Protein AF-A0A1M6HF96-F1 (afdb_monomer_lite)

pLDDT: mean 91.56, std 9.2, range [57.41, 98.12]

Foldseek 3Di:
DLDDDPPDDPVSVVVSVVVVVVVVVCVVVVVCLVPVLVLVPFPDDDDCRNVVSSVNSVVVVVVVVVVVVVVVVVVVVVCVVVVVVVVVVVVVVVVD

Sequence (96 aa):
DYKPLKRDTEYQKRSKRKKFRRRAAIEPVIGHLKTDFRMAQNYLSGATSPQINAFLAATGWNLKEMMKQLKNEVELLLFYIFNPVLTRFFLKKKLS

Radius of gyration: 24.9 Å; chains: 1; bounding box: 60×42×64 Å

Structure (mmCIF, N/CA/C/O backbone):
data_AF-A0A1M6HF96-F1
#
_entry.id   AF-A0A1M6HF96-F1
#
loop_
_atom_site.group_PDB
_atom_site.id
_atom_site.type_symbol
_atom_site.label_atom_id
_atom_site.label_alt_id
_atom_site.label_comp_id
_atom_site.label_asym_id
_atom_site.label_entity_id
_atom_site.label_seq_id
_atom_site.pdbx_PDB_ins_code
_atom_site.Cartn_x
_atom_site.Cartn_y
_atom_site.Cartn_z
_atom_site.occupancy
_atom_site.B_iso_or_equiv
_atom_site.auth_seq_id
_atom_site.auth_comp_id
_atom_site.auth_asym_id
_atom_site.auth_atom_id
_atom_site.pdbx_PDB_model_num
ATOM 1 N N . ASP A 1 1 ? 15.909 -12.614 -8.772 1.00 65.56 1 ASP A N 1
ATOM 2 C CA . ASP A 1 1 ? 15.097 -13.734 -8.261 1.00 65.56 1 ASP A CA 1
ATOM 3 C C . ASP A 1 1 ? 15.385 -13.959 -6.768 1.00 65.56 1 ASP A C 1
ATOM 5 O O . ASP A 1 1 ? 16.552 -13.960 -6.381 1.00 65.56 1 ASP A O 1
ATOM 9 N N . TYR A 1 2 ? 14.353 -14.053 -5.917 1.00 76.06 2 TYR A N 1
ATOM 10 C CA . TYR A 1 2 ? 14.488 -14.239 -4.455 1.00 76.06 2 TYR A CA 1
ATOM 11 C C . TYR A 1 2 ? 14.403 -15.710 -4.024 1.00 76.06 2 TYR A C 1
ATOM 13 O O . TYR A 1 2 ? 14.458 -16.001 -2.827 1.00 76.06 2 TYR A O 1
ATOM 21 N N . LYS A 1 3 ? 14.274 -16.639 -4.977 1.00 87.81 3 LYS A N 1
ATOM 22 C CA . LYS A 1 3 ? 14.221 -18.073 -4.703 1.00 87.81 3 LYS A CA 1
ATOM 23 C C . LYS A 1 3 ? 15.559 -18.577 -4.123 1.00 87.81 3 LYS A C 1
ATOM 25 O O . LYS A 1 3 ? 16.613 -18.350 -4.728 1.00 87.81 3 LYS A O 1
ATOM 30 N N . PRO A 1 4 ? 15.558 -19.249 -2.955 1.00 90.62 4 PRO A N 1
ATOM 31 C CA . PRO A 1 4 ? 16.738 -19.948 -2.457 1.00 90.62 4 PRO A CA 1
ATOM 32 C C . PRO A 1 4 ? 17.126 -21.090 -3.407 1.00 90.62 4 PRO A C 1
ATOM 34 O O . PRO A 1 4 ? 16.267 -21.857 -3.839 1.00 90.62 4 PRO A O 1
ATOM 37 N N . LEU A 1 5 ? 18.411 -21.204 -3.730 1.00 93.44 5 LEU A N 1
ATOM 38 C CA . LEU A 1 5 ? 18.962 -22.239 -4.606 1.00 93.44 5 LEU A CA 1
ATOM 39 C C . LEU A 1 5 ? 19.662 -23.324 -3.781 1.00 93.44 5 LEU A C 1
ATOM 41 O O . LEU A 1 5 ? 20.135 -23.067 -2.675 1.00 93.44 5 LEU A O 1
ATOM 45 N N . LYS A 1 6 ? 19.784 -24.535 -4.341 1.00 92.38 6 LYS A N 1
ATOM 46 C CA . LYS A 1 6 ? 20.488 -25.653 -3.681 1.00 92.38 6 LYS A CA 1
ATOM 47 C C . LYS A 1 6 ? 21.958 -25.329 -3.374 1.00 92.38 6 LYS A C 1
ATOM 49 O O . LYS A 1 6 ? 22.451 -25.747 -2.338 1.00 92.38 6 LYS A O 1
ATOM 54 N N . ARG A 1 7 ? 22.609 -24.537 -4.236 1.00 94.75 7 ARG A N 1
ATOM 55 C CA . ARG A 1 7 ? 24.004 -24.079 -4.088 1.00 94.75 7 ARG A CA 1
ATOM 56 C C . ARG A 1 7 ? 24.213 -22.947 -3.075 1.00 94.75 7 ARG A C 1
ATOM 58 O O . ARG A 1 7 ? 25.351 -22.569 -2.834 1.00 94.75 7 ARG A O 1
ATOM 65 N N . ASP A 1 8 ? 23.142 -22.353 -2.546 1.00 95.25 8 ASP A N 1
ATOM 66 C CA . ASP A 1 8 ? 23.269 -21.236 -1.608 1.00 95.25 8 ASP A CA 1
ATOM 67 C C . ASP A 1 8 ? 23.742 -21.724 -0.232 1.00 95.25 8 ASP A C 1
ATOM 69 O O . ASP A 1 8 ? 23.287 -22.758 0.264 1.00 95.25 8 ASP A O 1
ATOM 73 N N . THR A 1 9 ? 24.556 -20.915 0.446 1.00 96.94 9 THR A N 1
ATOM 74 C CA . THR A 1 9 ? 24.857 -21.121 1.869 1.00 96.94 9 THR A CA 1
ATOM 75 C C . THR A 1 9 ? 23.623 -20.856 2.738 1.00 96.94 9 THR A C 1
ATOM 77 O O . THR A 1 9 ? 22.702 -20.131 2.346 1.00 96.94 9 THR A O 1
ATOM 80 N N . GLU A 1 10 ? 23.597 -21.377 3.966 1.00 95.94 10 GLU A N 1
ATOM 81 C CA . GLU A 1 10 ? 22.465 -21.158 4.881 1.00 95.94 10 GLU A CA 1
ATOM 82 C C . GLU A 1 10 ? 22.210 -19.673 5.178 1.00 95.94 10 GLU A C 1
ATOM 84 O O . GLU A 1 10 ? 21.057 -19.223 5.232 1.00 95.94 10 GLU A O 1
ATOM 89 N N . TYR A 1 11 ? 23.279 -18.877 5.271 1.00 96.12 11 TYR A N 1
ATOM 90 C CA . TYR A 1 11 ? 23.183 -17.425 5.396 1.00 96.12 11 TYR A CA 1
ATOM 91 C C . TYR A 1 11 ? 22.495 -16.787 4.177 1.00 96.12 11 TYR A C 1
ATOM 93 O O . TYR A 1 11 ? 21.549 -16.004 4.327 1.00 96.12 11 TYR A O 1
ATOM 101 N N . GLN A 1 12 ? 22.904 -17.161 2.961 1.00 95.81 12 GLN A N 1
ATOM 102 C CA . GLN A 1 12 ? 22.301 -16.662 1.722 1.00 95.81 12 GLN A CA 1
ATOM 103 C C . GLN A 1 12 ? 20.820 -17.047 1.623 1.00 95.81 12 GLN A C 1
ATOM 105 O O . GLN A 1 12 ? 19.983 -16.188 1.327 1.00 95.81 12 GLN A O 1
ATOM 110 N N . LYS A 1 13 ? 20.462 -18.295 1.957 1.00 95.31 13 LYS A N 1
ATOM 111 C CA . LYS A 1 13 ? 19.063 -18.748 1.998 1.00 95.31 13 LYS A CA 1
ATOM 112 C C . LYS A 1 13 ? 18.242 -17.935 2.999 1.00 95.31 13 LYS A C 1
ATOM 114 O O . LYS A 1 13 ? 17.140 -17.490 2.672 1.00 95.31 13 LYS A O 1
ATOM 119 N N . ARG A 1 14 ? 18.768 -17.684 4.206 1.00 95.12 14 ARG A N 1
ATOM 120 C CA . ARG A 1 14 ? 18.100 -16.853 5.225 1.00 95.12 14 ARG A CA 1
ATOM 121 C C . ARG A 1 14 ? 17.879 -15.422 4.723 1.00 95.12 14 ARG A C 1
ATOM 123 O O . ARG A 1 14 ? 16.770 -14.901 4.863 1.00 95.12 14 ARG A O 1
ATOM 130 N N . SER A 1 15 ? 18.887 -14.814 4.098 1.00 94.81 15 SER A N 1
ATOM 131 C CA . SER A 1 15 ? 18.794 -13.468 3.515 1.00 94.81 15 SER A CA 1
ATOM 132 C C . SER A 1 15 ? 17.741 -13.390 2.399 1.00 94.81 15 SER A C 1
ATOM 134 O O . SER A 1 15 ? 16.875 -12.508 2.416 1.00 94.81 15 SER A O 1
ATOM 136 N N . LYS A 1 16 ? 17.734 -14.364 1.478 1.00 95.50 16 LYS A N 1
ATOM 137 C CA . LYS A 1 16 ? 16.732 -14.481 0.406 1.00 95.50 16 LYS A CA 1
ATOM 138 C C . LYS A 1 16 ? 15.312 -14.647 0.957 1.00 95.50 16 LYS A C 1
ATOM 140 O O . LYS A 1 16 ? 14.429 -13.876 0.584 1.00 95.50 16 LYS A O 1
ATOM 145 N N . ARG A 1 17 ? 15.105 -15.542 1.935 1.00 94.25 17 ARG A N 1
ATOM 146 C CA . ARG A 1 17 ? 13.810 -15.709 2.629 1.00 94.25 17 ARG A CA 1
ATOM 147 C C . ARG A 1 17 ? 13.333 -14.412 3.292 1.00 94.25 17 ARG A C 1
ATOM 149 O O . ARG A 1 17 ? 12.157 -14.073 3.192 1.00 94.25 17 ARG A O 1
ATOM 156 N N . LYS A 1 18 ? 14.230 -13.650 3.935 1.00 94.56 18 LYS A N 1
ATOM 157 C CA . LYS A 1 18 ? 13.893 -12.345 4.541 1.00 94.56 18 LYS A CA 1
ATOM 158 C C . LYS A 1 18 ? 13.441 -11.322 3.492 1.00 94.56 18 LYS A C 1
ATOM 160 O O . LYS A 1 18 ? 12.521 -10.553 3.755 1.00 94.56 18 LYS A O 1
ATOM 165 N N . LYS A 1 19 ? 14.078 -11.279 2.316 1.00 94.19 19 LYS A N 1
ATOM 166 C CA . LYS A 1 19 ? 13.659 -10.407 1.200 1.00 94.19 19 LYS A CA 1
ATOM 167 C C . LYS A 1 19 ? 12.297 -10.832 0.638 1.00 94.19 19 LYS A C 1
ATOM 169 O O . LYS A 1 19 ? 11.430 -9.980 0.483 1.00 94.19 19 LYS A O 1
ATOM 174 N N . PHE A 1 20 ? 12.090 -12.132 0.428 1.00 94.75 20 PHE A N 1
ATOM 175 C CA . PHE A 1 20 ? 10.823 -12.670 -0.072 1.00 94.75 20 PHE A CA 1
ATOM 176 C C . PHE A 1 20 ? 9.643 -12.342 0.853 1.00 94.75 20 PHE A C 1
ATOM 178 O O . PHE A 1 20 ? 8.637 -11.826 0.383 1.00 94.75 20 PHE A O 1
ATOM 185 N N . ARG A 1 21 ? 9.788 -12.532 2.174 1.00 94.19 21 ARG A N 1
ATOM 186 C CA . ARG A 1 21 ? 8.731 -12.179 3.143 1.00 94.19 21 ARG A CA 1
ATOM 187 C C . ARG A 1 21 ? 8.375 -10.692 3.135 1.00 94.19 21 ARG A C 1
ATOM 189 O O . ARG A 1 21 ? 7.201 -10.355 3.186 1.00 94.19 21 ARG A O 1
ATOM 196 N N . ARG A 1 22 ? 9.373 -9.804 3.035 1.00 94.88 22 ARG A N 1
ATOM 197 C CA . ARG A 1 22 ? 9.126 -8.356 2.913 1.00 94.88 22 ARG A CA 1
ATOM 198 C C . ARG A 1 22 ? 8.325 -8.020 1.659 1.00 94.88 22 ARG A C 1
ATOM 200 O O . ARG A 1 22 ? 7.432 -7.190 1.722 1.00 94.88 22 ARG A O 1
ATOM 207 N N . ARG A 1 23 ? 8.626 -8.683 0.539 1.00 94.31 23 ARG A N 1
ATOM 208 C CA . ARG A 1 23 ? 7.873 -8.511 -0.705 1.00 94.31 23 ARG A CA 1
ATOM 209 C C . ARG A 1 23 ? 6.445 -9.042 -0.573 1.00 94.31 23 ARG A C 1
ATOM 211 O O . ARG A 1 23 ? 5.511 -8.324 -0.892 1.00 94.31 23 ARG A O 1
ATOM 218 N N . ALA A 1 24 ? 6.275 -10.246 -0.032 1.00 95.06 24 ALA A N 1
ATOM 219 C CA . ALA A 1 24 ? 4.958 -10.843 0.182 1.00 95.06 24 ALA A CA 1
ATOM 220 C C . ALA A 1 24 ? 4.030 -9.960 1.039 1.00 95.06 24 ALA A C 1
ATOM 222 O O . ALA A 1 24 ? 2.830 -9.949 0.803 1.00 95.06 24 ALA A O 1
ATOM 223 N N . ALA A 1 25 ? 4.581 -9.182 1.978 1.00 95.50 25 ALA A N 1
ATOM 224 C CA . ALA A 1 25 ? 3.807 -8.232 2.776 1.00 95.50 25 ALA A CA 1
ATOM 225 C C . ALA A 1 25 ? 3.268 -7.028 1.972 1.00 95.50 25 ALA A C 1
ATOM 227 O O . ALA A 1 25 ? 2.247 -6.468 2.354 1.00 95.50 25 ALA A O 1
ATOM 228 N N . ILE A 1 26 ? 3.925 -6.625 0.875 1.00 94.69 26 ILE A N 1
ATOM 229 C CA . ILE A 1 26 ? 3.526 -5.454 0.067 1.00 94.69 26 ILE A CA 1
ATOM 230 C C . ILE A 1 26 ? 2.751 -5.816 -1.207 1.00 94.69 26 ILE A C 1
ATOM 232 O O . ILE A 1 26 ? 2.049 -4.964 -1.744 1.00 94.69 26 ILE A O 1
ATOM 236 N N . GLU A 1 27 ? 2.855 -7.056 -1.698 1.00 96.00 27 GLU A N 1
ATOM 237 C CA . GLU A 1 27 ? 2.140 -7.503 -2.908 1.00 96.00 27 GLU A CA 1
ATOM 238 C C . GLU A 1 27 ? 0.615 -7.295 -2.829 1.00 96.00 27 GLU A C 1
ATOM 240 O O . GLU A 1 27 ? 0.054 -6.834 -3.822 1.00 96.00 27 GLU A O 1
ATOM 245 N N . PRO A 1 28 ? -0.075 -7.524 -1.688 1.00 95.81 28 PRO A N 1
ATOM 246 C CA . PRO A 1 28 ? -1.506 -7.231 -1.586 1.00 95.81 28 PRO A CA 1
ATOM 247 C C . PRO A 1 28 ? -1.830 -5.749 -1.810 1.00 95.81 28 PRO A C 1
ATOM 249 O O . PRO A 1 28 ? -2.757 -5.424 -2.548 1.00 95.81 28 PRO A O 1
ATOM 252 N N . VAL A 1 29 ? -1.027 -4.843 -1.239 1.00 94.81 29 VAL A N 1
ATOM 253 C CA . VAL A 1 29 ? -1.196 -3.391 -1.418 1.00 94.81 29 VAL A CA 1
ATOM 254 C C . VAL A 1 29 ? -0.963 -3.006 -2.878 1.00 94.81 29 VAL A C 1
ATOM 256 O O . VAL A 1 29 ? -1.752 -2.260 -3.447 1.00 94.81 29 VAL A O 1
ATOM 259 N N . ILE A 1 30 ? 0.068 -3.560 -3.522 1.00 95.38 30 ILE A N 1
ATOM 260 C CA . ILE A 1 30 ? 0.318 -3.349 -4.957 1.00 95.38 30 ILE A CA 1
ATOM 261 C C . ILE A 1 30 ? -0.850 -3.883 -5.802 1.00 95.38 30 ILE A C 1
ATOM 263 O O . ILE A 1 30 ? -1.227 -3.248 -6.786 1.00 95.38 30 ILE A O 1
ATOM 267 N N . GLY A 1 31 ? -1.436 -5.021 -5.425 1.00 96.81 31 GLY A N 1
ATOM 268 C CA . GLY A 1 31 ? -2.640 -5.571 -6.048 1.00 96.81 31 GLY A CA 1
ATOM 269 C C . GLY A 1 31 ? -3.813 -4.592 -5.991 1.00 96.81 31 GLY A C 1
ATOM 270 O O . GLY A 1 31 ? -4.347 -4.231 -7.038 1.00 96.81 31 GLY A O 1
ATOM 271 N N . HIS A 1 32 ? -4.131 -4.081 -4.799 1.00 94.94 32 HIS A N 1
ATOM 272 C CA . HIS A 1 32 ? -5.168 -3.060 -4.616 1.00 94.94 32 HIS A CA 1
ATOM 273 C C . HIS A 1 32 ? -4.878 -1.775 -5.389 1.00 94.94 32 HIS A C 1
ATOM 275 O O . HIS A 1 32 ? -5.771 -1.208 -6.009 1.00 94.94 32 HIS A O 1
ATOM 281 N N . LEU A 1 33 ? -3.628 -1.311 -5.416 1.00 96.62 33 LEU A N 1
ATOM 282 C CA . LEU A 1 33 ? -3.263 -0.131 -6.199 1.00 96.62 33 LEU A CA 1
ATOM 283 C C . LEU A 1 33 ? -3.510 -0.341 -7.700 1.00 96.62 33 LEU A C 1
ATOM 285 O O . LEU A 1 33 ? -3.982 0.566 -8.389 1.00 96.62 33 LEU A O 1
ATOM 289 N N . LYS A 1 34 ? -3.230 -1.544 -8.212 1.00 96.25 34 LYS A N 1
ATOM 290 C CA . LYS A 1 34 ? -3.484 -1.915 -9.609 1.00 96.25 34 LYS A CA 1
ATOM 291 C C . LYS A 1 34 ? -4.968 -1.918 -9.957 1.00 96.25 34 LYS A C 1
ATOM 293 O O . LYS A 1 34 ? -5.311 -1.346 -10.992 1.00 96.25 34 LYS A O 1
ATOM 298 N N . THR A 1 35 ? -5.814 -2.533 -9.131 1.00 95.38 35 THR A N 1
ATOM 299 C CA . THR A 1 35 ? -7.251 -2.694 -9.414 1.00 95.38 35 THR A CA 1
ATOM 300 C C . THR A 1 35 ? -8.070 -1.475 -9.004 1.00 95.38 35 THR A C 1
ATOM 302 O O . THR A 1 35 ? -8.813 -0.929 -9.815 1.00 95.38 35 THR A O 1
ATOM 305 N N . ASP A 1 36 ? -7.893 -1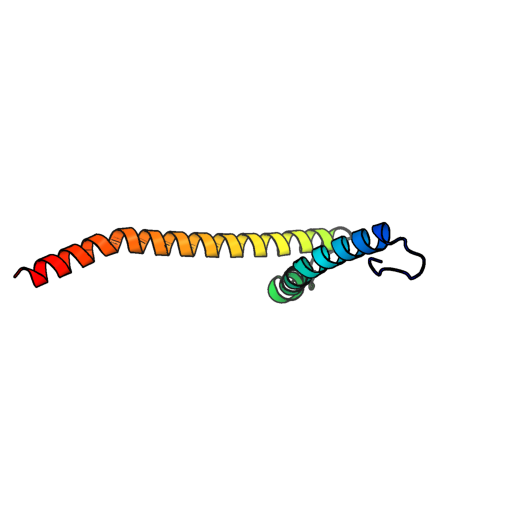.007 -7.772 1.00 94.38 36 ASP A N 1
ATOM 306 C CA . ASP A 1 36 ? -8.806 -0.068 -7.112 1.00 94.38 36 ASP A CA 1
ATOM 307 C C . ASP A 1 36 ? -8.379 1.388 -7.340 1.00 94.38 36 ASP A C 1
ATOM 309 O O . ASP A 1 36 ? -9.212 2.293 -7.358 1.00 94.38 36 ASP A O 1
ATOM 313 N N . PHE A 1 37 ? -7.080 1.615 -7.562 1.00 94.88 37 PHE A N 1
ATOM 314 C CA . PHE A 1 37 ? -6.496 2.936 -7.840 1.00 94.88 37 PHE A CA 1
ATOM 315 C C . PHE A 1 37 ? -5.982 3.065 -9.275 1.00 94.88 37 PHE A C 1
ATOM 317 O O . PHE A 1 37 ? -5.222 3.981 -9.582 1.00 94.88 37 PHE A O 1
ATOM 324 N N . ARG A 1 38 ? -6.412 2.158 -10.167 1.00 92.94 38 ARG A N 1
ATOM 325 C CA . ARG A 1 38 ? -6.149 2.204 -11.616 1.00 92.94 38 ARG A CA 1
ATOM 326 C C . ARG A 1 38 ? -4.663 2.268 -11.986 1.00 92.94 38 ARG A C 1
ATOM 328 O O . ARG A 1 38 ? -4.329 2.628 -13.110 1.00 92.94 38 ARG A O 1
ATOM 335 N N . MET A 1 39 ? -3.750 1.845 -11.108 1.00 96.69 39 MET A N 1
ATOM 336 C CA . MET A 1 39 ? -2.319 1.813 -11.436 1.00 96.69 39 MET A CA 1
ATOM 337 C C . MET A 1 39 ? -2.033 0.908 -12.650 1.00 96.69 39 MET A C 1
ATOM 339 O O . MET A 1 39 ? -1.085 1.158 -13.390 1.00 96.69 39 MET A O 1
ATOM 343 N N . ALA A 1 40 ? -2.863 -0.118 -12.889 1.00 95.19 40 ALA A N 1
ATOM 344 C CA . ALA A 1 40 ? -2.758 -0.987 -14.065 1.00 95.19 40 ALA A CA 1
ATOM 345 C C . ALA A 1 40 ? -3.280 -0.352 -15.371 1.00 95.19 40 ALA A C 1
ATOM 347 O O . ALA A 1 40 ? -3.006 -0.879 -16.445 1.00 95.19 40 ALA A O 1
ATOM 348 N N . GLN A 1 41 ? -4.022 0.755 -15.293 1.00 94.50 41 GLN A N 1
ATOM 349 C CA . GLN A 1 41 ? -4.621 1.444 -16.435 1.00 94.50 41 GLN A CA 1
ATOM 350 C C . GLN A 1 41 ? -3.969 2.820 -16.578 1.00 94.50 41 GLN A C 1
ATOM 352 O O . GLN A 1 41 ? -4.368 3.785 -15.930 1.00 94.50 41 GLN A O 1
ATOM 357 N N . ASN A 1 42 ? -2.926 2.904 -17.399 1.00 94.19 42 ASN A N 1
ATOM 358 C CA . ASN A 1 42 ? -2.230 4.159 -17.638 1.00 94.19 42 ASN A CA 1
ATOM 359 C C . ASN A 1 42 ? -2.812 4.877 -18.864 1.00 94.19 42 ASN A C 1
ATOM 361 O O . ASN A 1 42 ? -2.694 4.379 -19.980 1.00 94.19 42 ASN A O 1
ATOM 365 N N . TYR A 1 43 ? -3.405 6.051 -18.645 1.00 94.19 43 TYR A N 1
ATOM 366 C CA . TYR A 1 43 ? -3.979 6.903 -19.696 1.00 94.19 43 TYR A CA 1
ATOM 367 C C . TYR A 1 43 ? -3.023 8.017 -20.160 1.00 94.19 43 TYR A C 1
ATOM 369 O O . TYR A 1 43 ? -3.373 8.815 -21.025 1.00 94.19 43 TYR A O 1
ATOM 377 N N . LEU A 1 44 ? -1.824 8.100 -19.574 1.00 95.50 44 LEU A N 1
ATOM 378 C CA . LEU A 1 44 ? -0.826 9.120 -19.881 1.00 95.50 44 LEU A CA 1
ATOM 379 C C . LEU A 1 44 ? 0.112 8.645 -21.005 1.00 95.50 44 LEU A C 1
ATOM 381 O O . LEU A 1 44 ? 0.562 7.496 -21.023 1.00 95.50 44 LEU A O 1
ATOM 385 N N . SER A 1 45 ? 0.475 9.548 -21.915 1.00 95.88 45 SER A N 1
ATOM 386 C CA . SER A 1 45 ? 1.420 9.285 -23.009 1.00 95.88 45 SER A CA 1
ATOM 387 C C . SER A 1 45 ? 2.872 9.599 -22.627 1.00 95.88 45 SER A C 1
ATOM 389 O O . SER A 1 45 ? 3.127 10.505 -21.837 1.00 95.88 45 SER A O 1
ATOM 391 N N . GLY A 1 46 ? 3.830 8.906 -23.248 1.00 96.56 46 GLY A N 1
ATOM 392 C CA . GLY A 1 46 ? 5.269 9.167 -23.103 1.00 96.56 46 GLY A CA 1
ATOM 393 C C . GLY A 1 46 ? 6.009 8.160 -22.217 1.00 96.56 46 GLY A C 1
ATOM 394 O O . GLY A 1 46 ? 5.407 7.358 -21.511 1.00 96.56 46 GLY A O 1
ATOM 395 N N . ALA A 1 47 ? 7.344 8.192 -22.254 1.00 96.69 47 ALA A N 1
ATOM 396 C CA . ALA A 1 47 ? 8.185 7.194 -21.581 1.00 96.69 47 ALA A CA 1
ATOM 397 C C . ALA A 1 47 ? 8.117 7.257 -20.041 1.00 96.69 47 ALA A C 1
ATOM 399 O O . ALA A 1 47 ? 8.240 6.235 -19.370 1.00 96.69 47 ALA A O 1
ATOM 400 N N . THR A 1 48 ? 7.893 8.443 -19.471 1.00 97.25 48 THR A N 1
ATOM 401 C CA . THR A 1 48 ? 7.774 8.662 -18.016 1.00 97.25 48 THR A CA 1
ATOM 402 C C . THR A 1 48 ? 6.370 8.380 -17.480 1.00 97.25 48 THR A C 1
ATOM 404 O O . THR A 1 48 ? 6.152 8.354 -16.267 1.00 97.25 48 THR A O 1
ATOM 407 N N . SER A 1 49 ? 5.407 8.140 -18.368 1.00 97.38 49 SER A N 1
ATOM 408 C CA . SER A 1 49 ? 3.994 8.051 -18.022 1.00 97.38 49 SER A CA 1
ATOM 409 C C . SER A 1 49 ? 3.655 6.931 -17.023 1.00 97.38 49 SER A C 1
ATOM 411 O O . SER A 1 49 ? 2.892 7.199 -16.090 1.00 97.38 49 SER A O 1
ATOM 413 N N . PRO A 1 50 ? 4.257 5.720 -17.087 1.00 96.12 50 PRO A N 1
ATOM 414 C CA . PRO A 1 50 ? 3.975 4.667 -16.109 1.00 96.12 50 PRO A CA 1
ATOM 415 C C . PRO A 1 50 ? 4.424 5.036 -14.693 1.00 96.12 50 PRO A C 1
ATOM 417 O O . PRO A 1 50 ? 3.755 4.691 -13.720 1.00 96.12 50 PRO A O 1
ATOM 420 N N . GLN A 1 51 ? 5.540 5.762 -14.572 1.00 96.94 51 GLN A N 1
ATOM 421 C CA . GLN A 1 51 ? 6.053 6.225 -13.285 1.00 96.94 51 GLN A CA 1
ATOM 422 C C . GLN A 1 51 ? 5.119 7.271 -12.670 1.00 96.94 51 GLN A C 1
ATOM 424 O O . GLN A 1 51 ? 4.792 7.182 -11.487 1.00 96.94 51 GLN A O 1
ATOM 429 N N . ILE A 1 52 ? 4.645 8.223 -13.479 1.00 97.56 52 ILE A N 1
ATOM 430 C CA . ILE A 1 52 ? 3.694 9.250 -13.037 1.00 97.56 52 ILE A CA 1
ATOM 431 C C . ILE A 1 52 ? 2.377 8.599 -12.595 1.00 97.56 52 ILE A C 1
ATOM 433 O O . ILE A 1 52 ? 1.900 8.889 -11.499 1.00 97.56 52 ILE A O 1
ATOM 437 N N . ASN A 1 53 ? 1.826 7.667 -1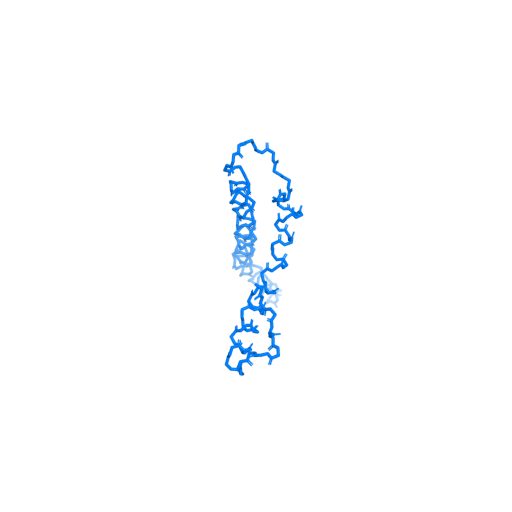3.384 1.00 97.44 53 ASN A N 1
ATOM 438 C CA . ASN A 1 53 ? 0.605 6.945 -13.013 1.00 97.44 53 ASN A CA 1
ATOM 439 C C . ASN A 1 53 ? 0.770 6.186 -11.685 1.00 97.44 53 ASN A C 1
ATOM 441 O O . ASN A 1 53 ? -0.112 6.221 -10.830 1.00 97.44 53 ASN A O 1
ATOM 445 N N . ALA A 1 54 ? 1.925 5.543 -11.479 1.00 96.62 54 ALA A N 1
ATOM 446 C CA . ALA A 1 54 ? 2.215 4.839 -10.235 1.00 96.62 54 ALA A CA 1
ATOM 447 C C . ALA A 1 54 ? 2.262 5.780 -9.021 1.00 96.62 54 ALA A C 1
ATOM 449 O O . ALA A 1 54 ? 1.695 5.449 -7.978 1.00 96.62 54 ALA A O 1
ATOM 450 N N . PHE A 1 55 ? 2.884 6.957 -9.151 1.00 96.81 55 PHE A N 1
ATOM 451 C CA . PHE A 1 55 ? 2.901 7.953 -8.078 1.00 96.81 55 PHE A CA 1
ATOM 452 C C . PHE A 1 55 ? 1.512 8.510 -7.779 1.00 96.81 55 PHE A C 1
ATOM 454 O O . PHE A 1 55 ? 1.139 8.590 -6.613 1.00 96.81 55 PHE A O 1
ATOM 461 N N . LEU A 1 56 ? 0.718 8.832 -8.801 1.00 97.12 56 LEU A N 1
ATOM 462 C CA . LEU A 1 56 ? -0.642 9.338 -8.605 1.00 97.12 56 LEU A CA 1
ATOM 463 C C . LEU A 1 56 ? -1.549 8.299 -7.937 1.00 97.12 56 LEU A C 1
ATOM 465 O O . LEU A 1 56 ? -2.256 8.632 -6.986 1.00 97.12 56 LEU A O 1
ATOM 469 N N . ALA A 1 57 ? -1.486 7.037 -8.368 1.00 97.12 57 ALA A N 1
ATOM 470 C CA . ALA A 1 57 ? -2.242 5.954 -7.745 1.00 97.12 57 ALA A CA 1
ATOM 471 C C . ALA A 1 57 ? -1.846 5.752 -6.270 1.00 97.12 57 ALA A C 1
ATOM 473 O O . ALA A 1 57 ? -2.716 5.625 -5.407 1.00 97.12 57 ALA A O 1
ATOM 474 N N . ALA A 1 58 ? -0.543 5.777 -5.962 1.00 96.56 58 ALA A N 1
ATOM 475 C CA . ALA A 1 58 ? -0.049 5.682 -4.588 1.00 96.56 58 ALA A CA 1
ATOM 476 C C . ALA A 1 58 ? -0.483 6.882 -3.726 1.00 96.56 58 ALA A C 1
ATOM 478 O O . ALA A 1 58 ? -0.929 6.696 -2.594 1.00 96.56 58 ALA A O 1
ATOM 479 N N . THR A 1 59 ? -0.417 8.103 -4.265 1.00 97.06 59 THR A N 1
ATOM 480 C CA . THR A 1 59 ? -0.912 9.310 -3.589 1.00 97.06 59 THR A CA 1
ATOM 481 C C . THR A 1 59 ? -2.407 9.207 -3.305 1.00 97.06 59 THR A C 1
ATOM 483 O O . THR A 1 59 ? -2.828 9.474 -2.183 1.00 97.06 59 THR A O 1
ATOM 486 N N . GLY A 1 60 ? -3.211 8.757 -4.273 1.00 96.38 60 GLY A N 1
ATOM 487 C CA . GLY A 1 60 ? -4.646 8.543 -4.080 1.00 96.38 60 GLY A CA 1
ATOM 488 C C . GLY A 1 60 ? -4.955 7.568 -2.937 1.00 96.38 60 GLY A C 1
ATOM 489 O O . GLY A 1 60 ? -5.858 7.819 -2.139 1.00 96.38 60 GLY A O 1
ATOM 490 N N . TRP A 1 61 ? -4.176 6.491 -2.807 1.00 96.12 61 TRP A N 1
ATOM 491 C CA . TRP A 1 61 ? -4.304 5.548 -1.691 1.00 96.12 61 TRP A CA 1
ATOM 492 C C . TRP A 1 61 ? -3.926 6.176 -0.347 1.00 96.12 61 TRP A C 1
ATOM 494 O O . TRP A 1 61 ? -4.709 6.084 0.598 1.00 96.12 61 TRP A O 1
ATOM 504 N N . ASN A 1 62 ? -2.798 6.891 -0.277 1.00 95.75 62 ASN A N 1
ATOM 505 C CA . ASN A 1 62 ? -2.371 7.591 0.940 1.00 95.75 62 ASN A CA 1
ATOM 506 C C . ASN A 1 62 ? -3.422 8.607 1.413 1.00 95.75 62 ASN A C 1
ATOM 508 O O . ASN A 1 62 ? -3.758 8.648 2.596 1.00 95.75 62 ASN A O 1
ATOM 512 N N . LEU A 1 63 ? -3.983 9.396 0.490 1.00 97.19 63 LEU A N 1
ATOM 513 C CA . LEU A 1 63 ? -5.043 10.357 0.803 1.00 97.19 63 LEU A CA 1
ATOM 514 C C . LEU A 1 63 ? -6.305 9.656 1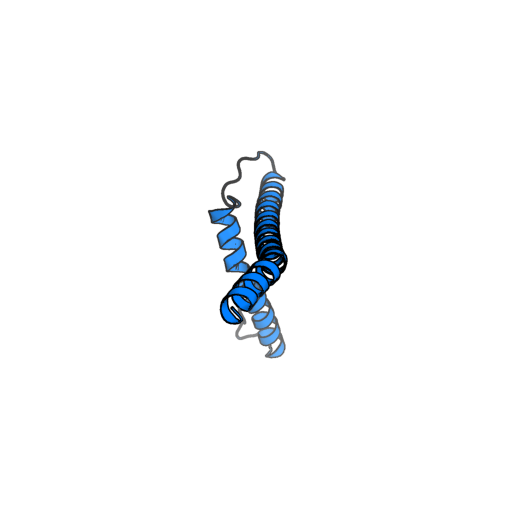.321 1.00 97.19 63 LEU A C 1
ATOM 516 O O . LEU A 1 63 ? -6.926 10.138 2.266 1.00 97.19 63 LEU A O 1
ATOM 520 N N . LYS A 1 64 ? -6.671 8.497 0.758 1.00 96.38 64 LYS A N 1
ATOM 521 C CA . LYS A 1 64 ? -7.802 7.69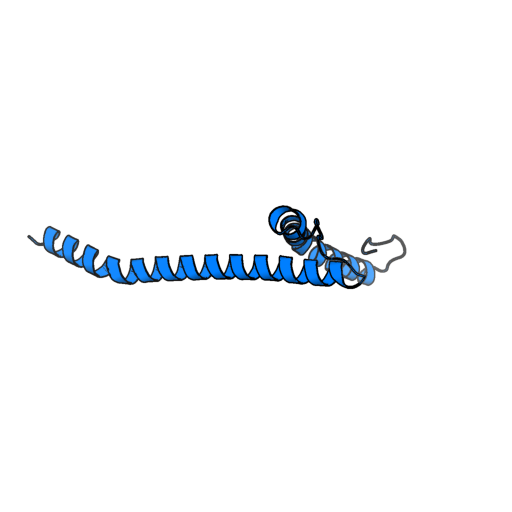8 1.255 1.00 96.38 64 LYS A CA 1
ATOM 522 C C . LYS A 1 64 ? -7.580 7.205 2.683 1.00 96.38 64 LYS A C 1
ATOM 524 O O . LYS A 1 64 ? -8.511 7.269 3.482 1.00 96.38 64 LYS A O 1
ATOM 529 N N . GLU A 1 65 ? -6.383 6.730 3.014 1.00 95.38 65 GLU A N 1
ATOM 530 C CA . GLU A 1 65 ? -6.062 6.307 4.383 1.00 95.38 65 GLU A CA 1
ATOM 531 C C . GLU A 1 65 ? -6.072 7.489 5.361 1.00 95.38 65 GLU A C 1
ATOM 533 O O . GLU A 1 65 ? -6.668 7.386 6.432 1.00 95.38 65 GLU A O 1
ATOM 538 N N . MET A 1 66 ? -5.536 8.644 4.959 1.00 97.94 66 MET A N 1
ATOM 539 C CA . MET A 1 66 ? -5.601 9.872 5.757 1.00 97.94 66 MET A CA 1
ATOM 540 C C . MET A 1 66 ? -7.051 10.314 6.016 1.00 97.94 66 MET A C 1
ATOM 542 O O . MET A 1 66 ? -7.401 10.659 7.140 1.00 97.94 66 MET A O 1
ATOM 546 N N . MET A 1 67 ? -7.933 10.236 5.012 1.00 98.12 67 MET A N 1
ATOM 547 C CA . MET A 1 67 ? -9.359 10.541 5.192 1.00 98.12 67 MET A CA 1
ATOM 548 C C . MET A 1 67 ? -10.051 9.581 6.169 1.00 98.12 67 MET A C 1
ATOM 550 O O . MET A 1 67 ? -10.908 10.009 6.939 1.00 98.12 67 MET A O 1
ATOM 554 N N . LYS A 1 68 ? -9.691 8.290 6.168 1.00 97.62 68 LYS A N 1
ATOM 555 C CA . LYS A 1 68 ? -10.223 7.325 7.145 1.00 97.62 68 LYS A CA 1
ATOM 556 C C . LYS A 1 68 ? -9.767 7.653 8.566 1.00 97.62 68 LYS A C 1
ATOM 558 O O . LYS A 1 68 ? -10.573 7.570 9.486 1.00 97.62 68 LYS A O 1
ATOM 563 N N . GLN A 1 69 ? -8.499 8.028 8.738 1.00 97.81 69 GLN A N 1
ATOM 564 C CA . GLN A 1 69 ? -7.964 8.445 10.037 1.00 97.81 69 GLN A CA 1
ATOM 565 C C . GLN A 1 69 ? -8.692 9.687 10.549 1.00 97.81 69 GLN A C 1
ATOM 567 O O . GLN A 1 69 ? -9.244 9.652 11.644 1.00 97.81 69 GLN A O 1
ATOM 572 N N . LEU A 1 70 ? -8.809 10.718 9.709 1.00 98.06 70 LEU A N 1
ATOM 573 C CA . LEU A 1 70 ? -9.521 11.945 10.054 1.00 98.06 70 LEU A CA 1
ATOM 574 C C . LEU A 1 70 ? -10.988 11.675 10.418 1.00 98.06 70 LEU A C 1
ATOM 576 O O . LEU A 1 70 ? -11.499 12.232 11.384 1.00 98.06 70 LEU A O 1
ATOM 580 N N . LYS A 1 71 ? -11.668 10.786 9.682 1.00 98.06 71 LYS A N 1
ATOM 581 C CA . LYS A 1 71 ? -13.036 10.371 10.015 1.00 98.06 71 LYS A CA 1
ATOM 582 C C . LYS A 1 71 ? -13.115 9.769 11.424 1.00 98.06 71 LYS A C 1
ATOM 584 O O . LYS A 1 71 ? -13.978 10.174 12.196 1.00 98.06 71 LYS A O 1
ATOM 589 N N . ASN A 1 72 ? -12.219 8.842 11.763 1.00 97.19 72 ASN A N 1
ATOM 590 C CA . ASN A 1 72 ? -12.198 8.213 13.087 1.00 97.19 72 ASN A CA 1
ATOM 591 C C . ASN A 1 72 ? -11.904 9.235 14.196 1.00 97.19 72 ASN A C 1
ATOM 593 O O . ASN A 1 72 ? -12.519 9.191 15.257 1.00 97.19 72 ASN A O 1
ATOM 597 N N . GLU A 1 73 ? -10.985 10.172 13.954 1.00 97.00 73 GLU A N 1
ATOM 598 C CA . GLU A 1 73 ? -10.669 11.248 14.899 1.00 97.00 73 GLU A CA 1
ATOM 599 C C . GLU A 1 73 ? -11.878 12.152 15.154 1.00 97.00 73 GLU A C 1
ATOM 601 O O . GLU A 1 73 ? -12.181 12.466 16.305 1.00 97.00 73 GLU A O 1
ATOM 606 N N . VAL A 1 74 ? -12.613 12.518 14.099 1.00 97.12 74 VAL A N 1
ATOM 607 C CA . VAL A 1 74 ? -13.852 13.296 14.216 1.00 97.12 74 VAL A CA 1
ATOM 608 C C . VAL A 1 74 ? -14.917 12.516 14.987 1.00 97.12 74 VAL A C 1
ATOM 610 O O . VAL A 1 74 ? -15.541 13.078 15.883 1.00 97.12 74 VAL A O 1
ATOM 613 N N . GLU A 1 75 ? -15.115 11.228 14.700 1.00 95.88 75 GLU A N 1
ATOM 614 C CA . GLU A 1 75 ? -16.075 10.387 15.432 1.00 95.88 75 GLU A CA 1
ATOM 615 C C . GLU A 1 75 ? -15.742 10.305 16.930 1.00 95.88 75 GLU A C 1
ATOM 617 O O . GLU A 1 75 ? -16.631 10.466 17.773 1.00 95.88 75 GLU A O 1
ATOM 622 N N . LEU A 1 76 ? -14.462 10.131 17.274 1.00 94.94 76 LEU A N 1
ATOM 623 C CA . LEU A 1 76 ? -13.996 10.149 18.661 1.00 94.94 76 LEU A CA 1
ATOM 624 C C . LEU A 1 76 ? -14.238 11.512 19.313 1.00 94.94 76 LEU A C 1
ATOM 626 O O . LEU A 1 76 ? -14.763 11.576 20.423 1.00 94.94 76 LEU A O 1
A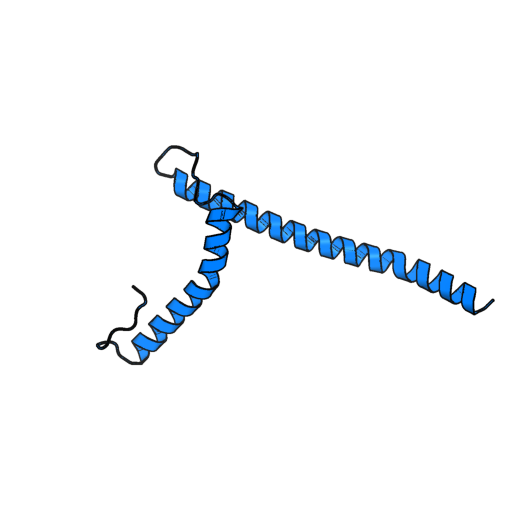TOM 630 N N . LEU A 1 77 ? -13.900 12.603 18.625 1.00 95.06 77 LEU A N 1
ATOM 631 C CA . LEU A 1 77 ? -14.104 13.960 19.125 1.00 95.06 77 LEU A CA 1
ATOM 632 C C . LEU A 1 77 ? -15.586 14.235 19.410 1.00 95.06 77 LEU A C 1
ATOM 634 O O . LEU A 1 77 ? -15.919 14.723 20.489 1.00 95.06 77 LEU A O 1
ATOM 638 N N . LEU A 1 78 ? -16.483 13.869 18.491 1.00 93.88 78 LEU A N 1
ATOM 639 C CA . LEU A 1 78 ? -17.926 14.010 18.693 1.00 93.88 78 LEU A CA 1
ATOM 640 C C . LEU A 1 78 ? -18.383 13.193 19.906 1.00 93.88 78 LEU A C 1
ATOM 642 O O . LEU A 1 78 ? -19.088 13.720 20.766 1.00 93.88 78 LEU A O 1
ATOM 646 N N . PHE A 1 79 ? -17.939 11.940 20.030 1.00 92.12 79 PHE A N 1
ATOM 647 C CA . PHE A 1 79 ? -18.245 11.114 21.197 1.00 92.12 79 PHE A CA 1
ATOM 648 C C . PHE A 1 79 ? -17.806 11.789 22.504 1.00 92.12 79 PHE A C 1
ATOM 650 O O . PHE A 1 79 ? -18.617 11.913 23.420 1.00 92.12 79 PHE A O 1
ATOM 657 N N . TYR A 1 80 ? -16.573 12.292 22.588 1.00 93.25 80 TYR A N 1
ATOM 658 C CA . TYR A 1 80 ? -16.079 12.982 23.785 1.00 93.25 80 TYR A CA 1
ATOM 659 C C . TYR A 1 80 ? -16.858 14.260 24.120 1.00 93.25 80 TYR A C 1
ATOM 661 O O . TYR A 1 80 ? -17.037 14.556 25.300 1.00 93.25 80 TYR A O 1
ATOM 669 N N . ILE A 1 81 ? -17.349 14.996 23.119 1.00 91.12 81 ILE A N 1
ATOM 670 C CA . ILE A 1 81 ? -18.154 16.208 23.333 1.00 91.12 81 ILE A CA 1
ATOM 671 C C . ILE A 1 81 ? -19.577 15.862 23.797 1.00 91.12 81 ILE A C 1
ATOM 673 O O . ILE A 1 81 ? -20.086 16.463 24.745 1.00 91.12 81 ILE A O 1
ATOM 677 N N . PHE A 1 82 ? -20.239 14.895 23.156 1.00 88.00 82 PHE A N 1
ATOM 678 C CA . PHE A 1 82 ? -21.654 14.600 23.415 1.00 88.00 82 PHE A CA 1
ATOM 679 C C . PHE A 1 82 ? -21.888 13.693 24.628 1.00 88.00 82 PHE A C 1
ATOM 681 O O . PHE A 1 82 ? -22.900 13.826 25.320 1.00 88.00 82 PHE A O 1
ATOM 688 N N . ASN A 1 83 ? -20.963 12.783 24.925 1.00 82.81 83 ASN A N 1
ATOM 689 C CA . ASN A 1 83 ? -21.104 11.824 26.016 1.00 82.81 83 ASN A CA 1
ATOM 690 C C . ASN A 1 83 ? -21.256 12.464 27.419 1.00 82.81 83 ASN A C 1
ATOM 692 O O . ASN A 1 83 ? -22.155 12.043 28.150 1.00 82.81 83 ASN A O 1
ATOM 696 N N . PRO A 1 84 ? -20.504 13.512 27.822 1.00 81.19 84 PRO A N 1
ATOM 697 C CA . PRO A 1 84 ? -20.709 14.167 29.118 1.00 81.19 84 PRO A CA 1
ATOM 698 C C . PRO A 1 84 ? -22.074 14.861 29.236 1.00 81.19 84 PRO A C 1
ATOM 700 O O . PRO A 1 84 ? -22.664 14.875 30.313 1.00 81.19 84 PRO A O 1
ATOM 703 N N . VAL A 1 85 ? -22.618 15.408 28.145 1.00 77.19 85 VAL A N 1
ATOM 704 C CA . VAL A 1 85 ? -23.956 16.027 28.146 1.00 77.19 85 VAL A CA 1
ATOM 705 C C . VAL A 1 85 ? -25.034 14.964 28.351 1.00 77.19 85 VAL A C 1
ATOM 707 O O . VAL A 1 85 ? -25.912 15.121 29.203 1.00 77.19 85 VAL A O 1
ATOM 710 N N . LEU A 1 86 ? -24.932 13.854 27.618 1.00 72.44 86 LEU A N 1
ATOM 711 C CA . LEU A 1 86 ? -25.862 12.734 27.720 1.00 72.44 86 LEU A CA 1
ATOM 712 C C . LEU A 1 86 ? -25.791 12.073 29.100 1.00 72.44 86 LEU A C 1
ATOM 714 O O . LEU A 1 86 ? -26.814 11.924 29.762 1.00 72.44 86 LEU A O 1
ATOM 718 N N . THR A 1 87 ? -24.597 11.733 29.586 1.00 76.31 87 THR A N 1
ATOM 719 C CA . THR A 1 87 ? -24.431 11.119 30.915 1.00 76.31 87 THR A CA 1
ATOM 720 C C . THR A 1 87 ? -24.946 12.018 32.028 1.00 76.31 87 THR A C 1
ATOM 722 O O . THR A 1 87 ? -25.637 11.525 32.914 1.00 76.31 87 THR A O 1
ATOM 725 N N . ARG A 1 88 ? -24.704 13.334 31.977 1.00 75.19 88 ARG A N 1
ATOM 726 C CA . ARG A 1 88 ? -25.209 14.280 32.985 1.00 75.19 88 ARG A CA 1
ATOM 727 C C . ARG A 1 88 ? -26.734 14.421 32.940 1.00 75.19 88 ARG A C 1
ATOM 729 O O . ARG A 1 88 ? -27.357 14.536 33.994 1.00 75.19 88 ARG A O 1
ATOM 736 N N . PHE A 1 89 ? -27.337 14.349 31.753 1.00 76.50 89 PHE A N 1
ATOM 737 C CA . PHE A 1 89 ? -28.790 14.277 31.579 1.00 76.50 89 PHE A CA 1
ATOM 738 C C . PHE A 1 89 ? -29.379 12.983 32.171 1.00 76.50 89 PHE A C 1
ATOM 740 O O . PHE A 1 89 ? -30.319 13.042 32.964 1.00 76.50 89 PHE A O 1
ATOM 747 N N . PHE A 1 90 ? -28.792 11.820 31.870 1.00 73.56 90 PHE A N 1
ATOM 748 C CA . PHE A 1 90 ? -29.242 10.532 32.412 1.00 73.56 90 PHE A CA 1
ATOM 749 C C . PHE A 1 90 ? -29.012 10.403 33.929 1.00 73.56 90 PHE A C 1
ATOM 751 O O . PHE A 1 90 ? -29.881 9.888 34.630 1.00 73.56 90 PHE A O 1
ATOM 758 N N . LEU A 1 91 ? -27.898 10.921 34.459 1.00 71.31 91 LEU A N 1
ATOM 759 C CA . LEU A 1 91 ? -27.627 10.997 35.902 1.00 71.31 91 LEU A CA 1
ATOM 760 C C . LEU A 1 91 ? -28.656 11.872 36.622 1.00 71.31 91 LEU A C 1
ATOM 762 O O . LEU A 1 91 ? -29.193 11.449 37.642 1.00 71.31 91 LEU A O 1
ATOM 766 N N . LYS A 1 92 ? -28.990 13.050 36.072 1.00 68.31 92 LYS A N 1
ATOM 767 C CA . LYS A 1 92 ? -30.064 13.896 36.616 1.00 68.31 92 LYS A CA 1
ATOM 768 C C . LYS A 1 92 ? -31.413 13.177 36.630 1.00 68.31 92 LYS A C 1
ATOM 770 O O . LYS A 1 92 ? -32.131 13.284 37.613 1.00 68.31 92 LYS A O 1
ATOM 775 N N . LYS A 1 93 ? -31.743 12.432 35.570 1.00 68.69 93 LYS A N 1
ATOM 776 C CA . LYS A 1 93 ? -33.009 11.690 35.473 1.00 68.69 93 LYS A CA 1
ATOM 777 C C . LYS A 1 93 ? -33.101 10.514 36.456 1.00 68.69 93 LYS A C 1
ATOM 779 O O . LYS A 1 93 ? -34.200 10.128 36.811 1.00 68.69 93 LYS A O 1
ATOM 784 N N . LYS A 1 94 ? -31.969 9.937 36.874 1.00 69.50 94 LYS A N 1
ATOM 785 C CA . LYS A 1 94 ? -31.914 8.838 37.857 1.00 69.50 94 LYS A CA 1
ATOM 786 C C . LYS A 1 94 ? -31.991 9.320 39.315 1.00 69.50 94 LYS A C 1
ATOM 788 O O . LYS A 1 94 ? -32.307 8.528 40.192 1.00 69.50 94 LYS A O 1
ATOM 793 N N . LEU A 1 95 ? -31.633 10.579 39.570 1.00 63.78 95 LEU A N 1
ATOM 794 C CA . LEU A 1 95 ? -31.633 11.203 40.902 1.00 63.78 95 LEU A CA 1
ATOM 795 C C . LEU A 1 95 ? -32.952 11.928 41.237 1.00 63.78 95 LEU A C 1
ATOM 797 O O . LEU A 1 95 ? -33.111 12.370 42.372 1.00 63.78 95 LEU A O 1
ATOM 801 N N . SER A 1 96 ? -33.849 12.074 40.257 1.00 57.41 96 SER A N 1
ATOM 802 C CA . SER A 1 96 ? -35.227 12.560 40.412 1.00 57.41 96 SER A CA 1
ATOM 803 C C . SER A 1 96 ? -36.196 11.394 40.511 1.00 57.41 96 SER A C 1
ATOM 805 O O . SER A 1 96 ? -37.295 11.651 41.044 1.00 57.41 96 SER A O 1
#

Organ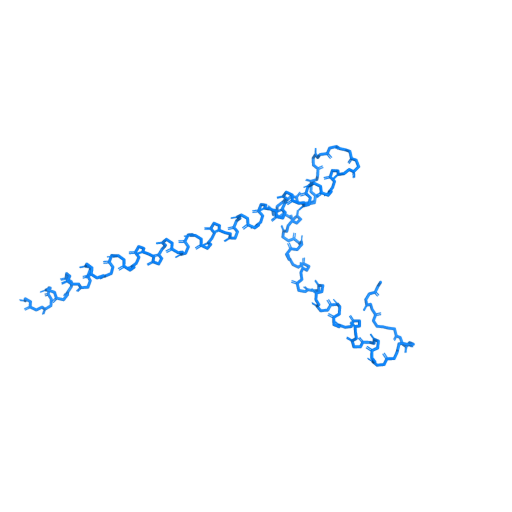ism: NCBI:txid558155

InterPro domains:
  IPR025668 Transposase DDE domain [PF13751] (13-66)

Secondary structure (DSSP, 8-state):
--PPPTTS-HHHHHHHHHHHHHHHHHHHHHHHHHHHS-TT-----STTHHHHHHHHHHHHHHHHHHHHHHHHHHHHHHHHHHHHHHHHHHHHHHH-